Protein AF-A0A1I0WDW2-F1 (afdb_monomer_lite)

Organism: NCBI:txid1120918

Radius of gyration: 16.73 Å; chains: 1; bounding box: 44×36×56 Å

Sequence (160 aa):
MKKSNLEEHNRFEHYNLKKVFFKRSENSFQIMIQALFGNRVLTYAKEENLDNLILGWFGKKQPEFTNEKIDRSVVKIPGTKNLYLIYNKYKEEEVLEYMKSEEYLERIQGGFGEQKALAYIPGLGIKLYNRCLVCKMDENGHFLDLEEEDFELFLEYLTE

pLDDT: mean 81.37, std 15.5, range [34.72, 95.81]

Foldseek 3Di:
DPPPPVVVVPLCPVPQADEDDDDDDVQWAWKWKQAPPRHIHIYTDHPVCQQCVLVPHDDDDDPVCPPPDADWDWAAQPPDPFKIKIHGVVVQVVVVVVCVDPVVVVCVVVPDDRQAFQFARPVVRDTHSHMMMMFGADPVRRTHYDDSVNVVVRVVGGDD

Secondary structure (DSSP, 8-state):
---HHHHHHTTTGGG------PPP-TT-EEEEEE-GGG-EEEEEE-GGGHHHHHTT--SSPPGGGTT----EEEEEPTT-SSEEEEEEHHHHHHHHHHTTSHHHHHHHHTTPPP---SEEEGGGTEEE-S-EEEEEE-TTS-EEPPPHHHHHHHHTTB--

Structure (mmCIF, N/CA/C/O backbone):
data_AF-A0A1I0WDW2-F1
#
_entry.id   AF-A0A1I0WDW2-F1
#
loop_
_atom_site.group_PDB
_atom_site.id
_atom_site.type_symbol
_atom_site.label_atom_id
_atom_site.label_alt_id
_atom_site.label_comp_id
_atom_site.label_asym_id
_atom_site.label_entity_id
_atom_site.label_seq_id
_atom_site.pdbx_PDB_ins_code
_atom_site.Cartn_x
_atom_site.Cartn_y
_atom_site.Cartn_z
_atom_site.occupancy
_atom_site.B_iso_or_equiv
_atom_site.auth_seq_id
_atom_site.auth_comp_id
_atom_site.auth_asym_id
_atom_site.auth_atom_id
_atom_site.pdbx_PDB_model_num
ATOM 1 N N . MET A 1 1 ? -2.929 4.706 35.750 1.00 41.19 1 MET A N 1
ATOM 2 C CA . MET A 1 1 ? -3.206 4.393 34.329 1.00 41.19 1 MET A CA 1
ATOM 3 C C . MET A 1 1 ? -2.017 4.831 33.474 1.00 41.19 1 MET A C 1
ATOM 5 O O . MET A 1 1 ? -1.861 6.021 33.262 1.00 41.19 1 MET A O 1
ATOM 9 N N . LYS A 1 2 ? -1.129 3.900 33.089 1.00 40.69 2 LYS A N 1
ATOM 10 C CA . LYS A 1 2 ? 0.026 4.087 32.169 1.00 40.69 2 LYS A CA 1
ATOM 11 C C . LYS A 1 2 ? 0.526 2.717 31.640 1.00 40.69 2 LYS A C 1
ATOM 13 O O . LYS A 1 2 ? 1.720 2.504 31.493 1.00 40.69 2 LYS A O 1
ATOM 18 N N . LYS A 1 3 ? -0.385 1.750 31.441 1.00 34.72 3 LYS A N 1
ATOM 19 C CA . LYS A 1 3 ? -0.045 0.367 31.038 1.00 34.72 3 LYS A CA 1
ATOM 20 C C . LYS A 1 3 ? -0.390 0.017 29.581 1.00 34.72 3 LYS A C 1
ATOM 22 O O . LYS A 1 3 ? 0.192 -0.922 29.065 1.00 34.72 3 LYS A O 1
ATOM 27 N N . SER A 1 4 ? -1.248 0.781 28.896 1.00 50.19 4 SER A N 1
ATOM 28 C CA . SER A 1 4 ? -1.759 0.385 27.569 1.00 50.19 4 SER A CA 1
ATOM 29 C C . SER A 1 4 ? -0.702 0.409 26.463 1.00 50.19 4 SER A C 1
ATOM 31 O O . SER A 1 4 ? -0.666 -0.492 25.638 1.00 50.19 4 SER A O 1
ATOM 33 N N . ASN A 1 5 ? 0.211 1.385 26.470 1.00 45.69 5 ASN A N 1
ATOM 34 C CA . ASN A 1 5 ? 1.157 1.518 25.361 1.00 45.69 5 ASN A CA 1
ATOM 35 C C . ASN A 1 5 ? 2.214 0.405 25.338 1.00 45.69 5 ASN A C 1
ATOM 37 O O . ASN A 1 5 ? 2.658 0.048 24.259 1.00 45.69 5 ASN A O 1
ATOM 41 N N . LEU A 1 6 ? 2.635 -0.146 26.484 1.00 39.88 6 LEU A N 1
ATOM 42 C CA . LEU A 1 6 ? 3.729 -1.129 26.512 1.00 39.88 6 LEU A CA 1
ATOM 43 C C . LEU A 1 6 ? 3.270 -2.536 26.084 1.00 39.88 6 LEU A C 1
ATOM 45 O O . LEU A 1 6 ? 4.037 -3.260 25.462 1.00 39.88 6 LEU A O 1
ATOM 49 N N . GLU A 1 7 ? 2.023 -2.909 26.382 1.00 45.72 7 GLU A N 1
ATOM 50 C CA . GLU A 1 7 ? 1.459 -4.220 26.019 1.00 45.72 7 GLU A CA 1
ATOM 51 C C . GLU A 1 7 ? 1.025 -4.295 24.545 1.00 45.72 7 GLU A C 1
ATOM 53 O O . GLU A 1 7 ? 1.113 -5.358 23.939 1.00 45.72 7 GLU A O 1
ATOM 58 N N . GLU A 1 8 ? 0.614 -3.179 23.930 1.00 49.19 8 GLU A N 1
ATOM 59 C CA . GLU A 1 8 ? 0.404 -3.104 22.472 1.00 49.19 8 GLU A CA 1
ATOM 60 C C . GLU A 1 8 ? 1.723 -3.258 21.693 1.00 49.19 8 GLU A C 1
ATOM 62 O O . GLU A 1 8 ? 1.740 -3.832 20.608 1.00 49.19 8 GLU A O 1
ATOM 67 N N . HIS A 1 9 ? 2.845 -2.790 22.257 1.00 46.97 9 HIS A N 1
ATOM 68 C CA . HIS A 1 9 ? 4.152 -2.790 21.586 1.00 46.97 9 HIS A CA 1
ATOM 69 C C . HIS A 1 9 ? 4.763 -4.186 21.391 1.00 46.97 9 HIS A C 1
ATOM 71 O O . HIS A 1 9 ? 5.553 -4.357 20.466 1.00 46.97 9 HIS A O 1
ATOM 77 N N . ASN A 1 10 ? 4.403 -5.170 22.220 1.00 50.66 10 ASN A N 1
ATOM 78 C CA . ASN A 1 10 ? 4.963 -6.523 22.135 1.00 50.66 10 ASN A CA 1
ATOM 79 C C . ASN A 1 10 ? 4.252 -7.431 21.120 1.00 50.66 10 ASN A C 1
ATOM 81 O O . ASN A 1 10 ? 4.792 -8.482 20.786 1.00 50.66 10 ASN A O 1
ATOM 85 N N . ARG A 1 11 ? 3.060 -7.062 20.626 1.00 52.62 11 ARG A N 1
ATOM 86 C CA . ARG A 1 11 ? 2.252 -7.960 19.777 1.00 52.62 11 ARG A CA 1
ATOM 87 C C . ARG A 1 11 ? 2.853 -8.162 18.385 1.00 52.62 11 ARG A C 1
ATOM 89 O O . ARG A 1 11 ? 2.838 -9.258 17.858 1.00 52.62 11 ARG A O 1
ATOM 96 N N . PHE A 1 12 ? 3.492 -7.135 17.826 1.00 55.47 12 PHE A N 1
ATOM 97 C CA . PHE A 1 12 ? 3.920 -7.143 16.421 1.00 55.47 12 PHE A CA 1
ATOM 98 C C . PHE A 1 12 ? 5.430 -7.357 16.196 1.00 55.47 12 PHE A C 1
ATOM 100 O O . PHE A 1 12 ? 5.920 -7.166 15.080 1.00 55.47 12 PHE A O 1
ATOM 107 N N . GLU A 1 13 ? 6.206 -7.723 17.227 1.00 56.00 13 GLU A N 1
ATOM 108 C CA . GLU A 1 13 ? 7.675 -7.826 17.109 1.00 56.00 13 GLU A CA 1
ATOM 109 C C . GLU A 1 13 ? 8.142 -8.910 16.118 1.00 56.00 13 GLU A C 1
ATOM 111 O O . GLU A 1 13 ? 9.228 -8.796 15.551 1.00 56.00 13 GLU A O 1
ATOM 116 N N . HIS A 1 14 ? 7.300 -9.905 15.832 1.00 56.62 14 HIS A N 1
ATOM 117 C CA . HIS A 1 14 ? 7.607 -11.033 14.947 1.00 56.62 14 HIS A CA 1
ATOM 118 C C . HIS A 1 14 ? 7.542 -10.686 13.446 1.00 56.62 14 HIS A C 1
ATOM 120 O O . HIS A 1 14 ? 7.999 -11.466 12.613 1.00 56.62 14 HIS A O 1
ATOM 126 N N . TYR A 1 15 ? 7.032 -9.505 13.080 1.00 55.06 15 TYR A N 1
ATOM 127 C CA . TYR A 1 15 ? 6.746 -9.141 11.687 1.00 55.06 15 TYR A CA 1
ATOM 128 C C . TYR A 1 15 ? 7.834 -8.310 10.981 1.00 55.06 15 TYR A C 1
ATOM 130 O O . TYR A 1 15 ? 7.596 -7.763 9.900 1.00 55.06 15 TYR A O 1
ATOM 138 N N . ASN A 1 16 ? 9.034 -8.190 11.566 1.00 58.03 16 ASN A N 1
ATOM 139 C CA . ASN A 1 16 ? 10.147 -7.390 11.020 1.00 58.03 16 ASN A CA 1
ATOM 140 C C . ASN A 1 16 ? 9.753 -5.939 10.662 1.00 58.03 16 ASN A C 1
ATOM 142 O O . ASN A 1 16 ? 10.236 -5.351 9.691 1.00 58.03 16 ASN A O 1
ATOM 146 N N . LEU A 1 17 ? 8.865 -5.341 11.455 1.00 60.94 17 LEU A N 1
ATOM 147 C CA . LEU A 1 17 ? 8.432 -3.960 11.277 1.00 60.94 17 LEU A CA 1
ATOM 148 C C . LEU A 1 17 ? 9.536 -2.988 11.703 1.00 60.94 17 LEU A C 1
ATOM 150 O O . LEU A 1 17 ? 10.024 -3.030 12.835 1.00 60.94 17 LEU A O 1
ATOM 154 N N . LYS A 1 18 ? 9.900 -2.045 10.825 1.00 58.69 18 LYS A N 1
ATOM 155 C CA . LYS A 1 18 ? 10.721 -0.897 11.224 1.00 58.69 18 LYS A CA 1
ATOM 156 C C . LYS A 1 18 ? 9.887 -0.015 12.154 1.00 58.69 18 LYS A C 1
ATOM 158 O O . LYS A 1 18 ? 8.832 0.487 11.768 1.00 58.69 18 LYS A O 1
ATOM 163 N N . LYS A 1 19 ? 10.367 0.182 13.386 1.00 52.72 19 LYS A N 1
ATOM 164 C CA . LYS A 1 19 ? 9.678 0.998 14.396 1.00 52.72 19 LYS A CA 1
ATOM 165 C C . LYS A 1 19 ? 9.700 2.477 13.968 1.00 52.72 19 LYS A C 1
ATOM 167 O O . LYS A 1 19 ? 10.746 3.117 14.035 1.00 52.72 19 LYS A O 1
ATOM 172 N N . VAL A 1 20 ? 8.559 3.034 13.548 1.00 51.78 20 VAL A N 1
ATOM 173 C CA . VAL A 1 20 ? 8.371 4.491 13.402 1.00 51.78 20 VAL A CA 1
ATOM 174 C C . VAL A 1 20 ? 7.285 4.931 14.375 1.00 51.78 20 VAL A C 1
ATOM 176 O O . VAL A 1 20 ? 6.093 4.694 14.182 1.00 51.78 20 VAL A O 1
ATOM 179 N N . PHE A 1 21 ? 7.733 5.556 15.460 1.00 52.56 21 PHE A N 1
ATOM 180 C CA . PHE A 1 21 ? 6.914 5.893 16.615 1.00 52.56 21 PHE A CA 1
ATOM 181 C C . PHE A 1 21 ? 6.176 7.221 16.420 1.00 52.56 21 PHE A C 1
ATOM 183 O O . PHE A 1 21 ? 6.589 8.254 16.952 1.00 52.56 21 PHE A O 1
ATOM 190 N N . PHE A 1 22 ? 5.050 7.206 15.709 1.00 56.66 22 PHE A N 1
ATOM 191 C CA . PHE A 1 22 ? 4.039 8.235 15.939 1.00 56.66 22 PHE A CA 1
ATOM 192 C C . PHE A 1 22 ? 3.281 7.873 17.216 1.00 56.66 22 PHE A C 1
ATOM 194 O O . PHE A 1 22 ? 2.795 6.754 17.373 1.00 56.66 22 PHE A O 1
ATOM 201 N N . LYS A 1 23 ? 3.231 8.801 18.176 1.00 64.31 23 LYS A N 1
ATOM 202 C CA . LYS A 1 23 ? 2.425 8.613 19.386 1.00 64.31 23 LYS A CA 1
ATOM 203 C C . LYS A 1 23 ? 0.953 8.686 18.999 1.00 64.31 23 LYS A C 1
ATOM 205 O O . LYS A 1 23 ? 0.555 9.646 18.341 1.00 64.31 23 LYS A O 1
ATOM 210 N N . ARG A 1 24 ? 0.160 7.716 19.466 1.00 77.56 24 ARG A N 1
ATOM 211 C CA . ARG A 1 24 ? -1.304 7.776 19.412 1.00 77.56 24 ARG A CA 1
ATOM 212 C C . ARG A 1 24 ? -1.773 9.140 19.920 1.00 77.56 24 ARG A C 1
ATOM 214 O O . ARG A 1 24 ? -1.342 9.592 20.984 1.00 77.56 24 ARG A O 1
ATOM 221 N N . SER A 1 25 ? -2.628 9.788 19.145 1.00 78.31 25 SER A N 1
ATOM 222 C CA . SER A 1 25 ? -3.249 11.069 19.471 1.00 78.31 25 SER A CA 1
ATOM 223 C C . SER A 1 25 ? -4.766 10.956 19.354 1.00 78.31 25 SER A C 1
ATOM 225 O O . SER A 1 25 ? -5.285 9.976 18.823 1.00 78.31 25 SER A O 1
ATOM 227 N N . GLU A 1 26 ? -5.481 11.957 19.854 1.00 73.50 26 GLU A N 1
ATOM 228 C CA . GLU A 1 26 ? -6.916 12.071 19.615 1.00 73.50 26 GLU A CA 1
ATOM 229 C C . GLU A 1 26 ? -7.173 12.100 18.096 1.00 73.50 26 GLU A C 1
ATOM 231 O O . GLU A 1 26 ? -6.510 12.844 17.363 1.00 73.50 26 GLU A O 1
ATOM 236 N N . ASN A 1 27 ? -8.075 11.234 17.627 1.00 83.12 27 ASN A N 1
ATOM 237 C CA . ASN A 1 27 ? -8.440 11.038 16.215 1.00 83.12 27 ASN A CA 1
ATOM 238 C C . ASN A 1 27 ? -7.365 10.402 15.312 1.00 83.12 27 ASN A C 1
ATOM 240 O O . ASN A 1 27 ? -7.464 10.497 14.090 1.00 83.12 27 ASN A O 1
ATOM 244 N N . SER A 1 28 ? -6.336 9.756 15.874 1.00 89.75 28 SER A N 1
ATOM 245 C CA . SER A 1 28 ? -5.441 8.904 15.075 1.00 89.75 28 SER A CA 1
ATOM 246 C C . SER A 1 28 ? -5.875 7.441 15.088 1.00 89.75 28 SER A C 1
ATOM 248 O O . SER A 1 28 ? -6.327 6.957 16.125 1.00 89.75 28 SER A O 1
ATOM 250 N N . PHE A 1 29 ? -5.610 6.740 13.992 1.00 90.44 29 PHE A N 1
ATOM 251 C CA . PHE A 1 29 ? -5.851 5.310 13.797 1.00 90.44 29 PHE A CA 1
ATOM 252 C C . PHE A 1 29 ? -4.570 4.608 13.348 1.00 90.44 29 PHE A C 1
ATOM 254 O O . PHE A 1 29 ? -3.652 5.246 12.819 1.00 90.44 29 PHE A O 1
ATOM 261 N N . GLN A 1 30 ? -4.486 3.300 13.565 1.00 90.56 30 GLN A N 1
ATOM 262 C CA . GLN A 1 30 ? -3.356 2.516 13.081 1.00 90.56 30 GLN A CA 1
ATOM 263 C C . GLN A 1 30 ? -3.423 2.266 11.573 1.00 90.56 30 GLN A C 1
ATOM 265 O O . GLN A 1 30 ? -4.459 1.921 11.009 1.00 90.56 30 GLN A O 1
ATOM 270 N N . ILE A 1 31 ? -2.267 2.392 10.933 1.00 91.12 31 ILE A N 1
ATOM 271 C CA . ILE A 1 31 ? -2.034 1.984 9.555 1.00 91.12 31 ILE A CA 1
ATOM 272 C C . ILE A 1 31 ? -0.748 1.181 9.472 1.00 91.12 31 ILE A C 1
ATOM 274 O O . ILE A 1 31 ? 0.211 1.426 10.212 1.00 91.12 31 ILE A O 1
ATOM 278 N N . MET A 1 32 ? -0.688 0.289 8.497 1.00 90.38 32 MET A N 1
ATOM 279 C CA . MET A 1 32 ? 0.566 -0.289 8.055 1.00 90.38 32 MET A CA 1
ATOM 280 C C . MET A 1 32 ? 0.988 0.375 6.746 1.00 90.38 32 MET A C 1
ATOM 282 O O . MET A 1 32 ? 0.203 0.525 5.818 1.00 90.38 32 MET A O 1
ATOM 286 N N . ILE A 1 33 ? 2.249 0.766 6.665 1.00 89.62 33 ILE A N 1
ATOM 287 C CA . ILE A 1 33 ? 2.869 1.345 5.482 1.00 89.62 33 ILE A CA 1
ATOM 288 C C . ILE A 1 33 ? 3.787 0.289 4.887 1.00 89.62 33 ILE A C 1
ATOM 290 O O . ILE A 1 33 ? 4.769 -0.102 5.522 1.00 89.62 33 ILE A O 1
ATOM 294 N N . GLN A 1 34 ? 3.502 -0.123 3.658 1.00 89.44 34 GLN A N 1
ATOM 295 C CA . GLN A 1 34 ? 4.421 -0.906 2.844 1.00 89.44 34 GLN A CA 1
ATOM 296 C C . GLN A 1 34 ? 5.180 0.066 1.939 1.00 89.44 34 GLN A C 1
ATOM 298 O O . GLN A 1 34 ? 4.626 0.656 1.014 1.00 89.44 34 GLN A O 1
ATOM 303 N N . ALA A 1 35 ? 6.456 0.271 2.246 1.00 84.06 35 ALA A N 1
ATOM 304 C CA . ALA A 1 35 ? 7.356 1.165 1.532 1.00 84.06 35 ALA A CA 1
ATOM 305 C C . ALA A 1 35 ? 8.288 0.394 0.584 1.00 84.06 35 ALA A C 1
ATOM 307 O O . ALA A 1 35 ? 8.308 -0.839 0.557 1.00 84.06 35 ALA A O 1
ATOM 308 N N . LEU A 1 36 ? 9.090 1.145 -0.176 1.00 78.75 36 LEU A N 1
ATOM 309 C CA . LEU A 1 36 ? 10.107 0.600 -1.076 1.00 78.75 36 LEU A CA 1
ATOM 310 C C . LEU A 1 36 ? 11.089 -0.322 -0.331 1.00 78.75 36 LEU A C 1
ATOM 312 O O . LEU A 1 36 ? 11.364 -0.133 0.862 1.00 78.75 36 LEU A O 1
ATOM 316 N N . PHE A 1 37 ? 11.647 -1.291 -1.063 1.00 70.75 37 PHE A N 1
ATOM 317 C CA . PHE A 1 37 ? 12.610 -2.286 -0.566 1.00 70.75 37 PHE A CA 1
ATOM 318 C C . PHE A 1 37 ? 12.063 -3.199 0.543 1.00 70.75 37 PHE A C 1
ATOM 320 O O . PHE A 1 37 ? 12.802 -3.596 1.440 1.00 70.75 37 PHE A O 1
ATOM 327 N N . GLY A 1 38 ? 10.757 -3.481 0.533 1.00 68.00 38 GLY A N 1
ATOM 328 C CA . GLY A 1 38 ? 10.136 -4.378 1.513 1.00 68.00 38 GLY A CA 1
ATOM 329 C C . GLY A 1 38 ? 10.018 -3.788 2.924 1.00 68.00 38 GLY A C 1
ATOM 330 O O . GLY A 1 38 ? 9.631 -4.492 3.851 1.00 68.00 38 GLY A O 1
ATOM 331 N N . ASN A 1 39 ? 10.319 -2.498 3.111 1.00 78.44 39 ASN A N 1
ATOM 332 C CA . ASN A 1 39 ? 10.238 -1.859 4.420 1.00 78.44 39 ASN A CA 1
ATOM 333 C C . ASN A 1 39 ? 8.784 -1.712 4.863 1.00 78.44 39 ASN A C 1
ATOM 335 O O . ASN A 1 39 ? 7.992 -1.051 4.193 1.00 78.44 39 ASN A O 1
ATOM 339 N N . ARG A 1 40 ? 8.465 -2.261 6.032 1.00 82.50 40 ARG A N 1
ATOM 340 C CA . ARG A 1 40 ? 7.128 -2.198 6.622 1.00 82.50 40 ARG A CA 1
ATOM 341 C C . ARG A 1 40 ? 7.162 -1.396 7.904 1.00 82.50 40 ARG A C 1
ATOM 343 O O . ARG A 1 40 ? 8.081 -1.545 8.709 1.00 82.50 40 ARG A O 1
ATOM 350 N N . VAL A 1 41 ? 6.168 -0.542 8.081 1.00 83.25 41 VAL A N 1
ATOM 351 C CA . VAL A 1 41 ? 6.051 0.330 9.248 1.00 83.25 41 VAL A CA 1
ATOM 352 C C . VAL A 1 41 ? 4.610 0.297 9.726 1.00 83.25 41 VAL A C 1
ATOM 354 O O . VAL A 1 41 ? 3.723 0.725 8.998 1.00 83.25 41 VAL A O 1
ATOM 357 N N . LEU A 1 42 ? 4.378 -0.165 10.950 1.00 84.25 42 LEU A N 1
ATOM 358 C CA . LEU A 1 42 ? 3.103 0.036 11.637 1.00 84.25 42 LEU A CA 1
ATOM 359 C C . LEU A 1 42 ? 3.171 1.359 12.395 1.00 84.25 42 LEU A C 1
ATOM 361 O O . LEU A 1 42 ? 4.148 1.627 13.101 1.00 84.25 42 LEU A O 1
ATOM 365 N N . THR A 1 43 ? 2.167 2.210 12.220 1.00 84.81 43 THR A N 1
ATOM 366 C CA . THR A 1 43 ? 2.161 3.521 12.859 1.00 84.81 43 THR A CA 1
ATOM 367 C C . THR A 1 43 ? 0.763 4.091 13.033 1.00 84.81 43 THR A C 1
ATOM 369 O O . THR A 1 43 ? -0.200 3.567 12.485 1.00 84.81 43 THR A O 1
ATOM 372 N N . TYR A 1 44 ? 0.660 5.179 13.790 1.00 87.62 44 TYR A N 1
ATOM 373 C CA . TYR A 1 44 ? -0.575 5.939 13.927 1.00 87.62 44 TYR A CA 1
ATOM 374 C C . TYR A 1 44 ? -0.601 7.083 12.915 1.00 87.62 44 TYR A C 1
ATOM 376 O O . TYR A 1 44 ? 0.341 7.875 12.834 1.00 87.62 44 TYR A O 1
ATOM 384 N N . ALA A 1 45 ? -1.697 7.193 12.176 1.00 87.94 45 ALA A N 1
ATOM 385 C CA . ALA A 1 45 ? -1.947 8.261 11.224 1.00 87.94 45 ALA A CA 1
ATOM 386 C C . ALA A 1 45 ? -3.214 9.026 11.598 1.00 87.94 45 ALA A C 1
ATOM 388 O O . ALA A 1 45 ? -4.084 8.522 12.303 1.00 87.94 45 ALA A O 1
ATOM 389 N N . LYS A 1 46 ? -3.304 10.257 11.106 1.00 89.00 46 LYS A N 1
ATOM 390 C CA . LYS A 1 46 ? -4.570 10.982 11.021 1.00 89.00 46 LYS A CA 1
ATOM 391 C C . LYS A 1 46 ? -4.974 11.061 9.559 1.00 89.00 46 LYS A C 1
ATOM 393 O O . LYS A 1 46 ? -4.097 11.027 8.690 1.00 89.00 46 LYS A O 1
ATOM 398 N N . GLU A 1 47 ? -6.265 11.188 9.298 1.00 89.44 47 GLU A N 1
ATOM 399 C CA . GLU A 1 47 ? -6.800 11.164 7.938 1.00 89.44 47 GLU A CA 1
ATOM 400 C C . GLU A 1 47 ? -6.191 12.270 7.065 1.00 89.44 47 GLU A C 1
ATOM 402 O O . GLU A 1 47 ? -5.788 12.014 5.928 1.00 89.44 47 GLU A O 1
ATOM 407 N N . GLU A 1 48 ? -5.987 13.466 7.629 1.00 86.94 48 GLU A N 1
ATOM 408 C CA . GLU A 1 48 ? -5.381 14.602 6.928 1.00 86.94 48 GLU A CA 1
ATOM 409 C C . GLU A 1 48 ? -3.920 14.369 6.501 1.00 86.94 48 GLU A C 1
ATOM 411 O O . GLU A 1 48 ? -3.378 15.125 5.697 1.00 86.94 48 GLU A O 1
ATOM 416 N N . ASN A 1 49 ? -3.27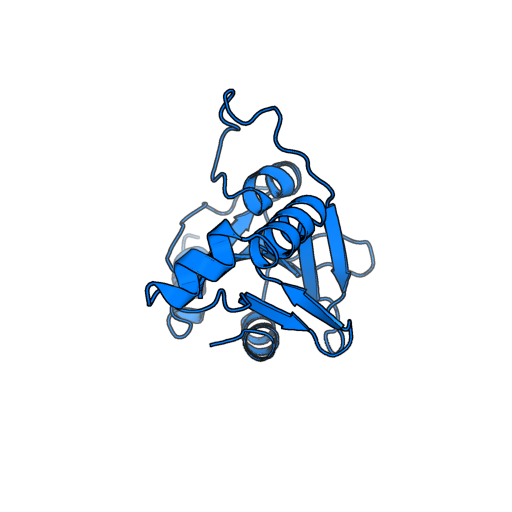0 13.322 7.022 1.00 86.44 49 ASN A N 1
ATOM 417 C CA . ASN A 1 49 ? -1.879 12.992 6.720 1.00 86.44 49 ASN A CA 1
ATOM 418 C C . ASN A 1 49 ? -1.722 11.837 5.723 1.00 86.44 49 ASN A C 1
ATOM 420 O O . ASN A 1 49 ? -0.590 11.548 5.336 1.00 86.44 49 ASN A O 1
ATOM 424 N N . LEU A 1 50 ? -2.804 11.176 5.293 1.00 88.94 50 LEU A N 1
ATOM 425 C CA . LEU A 1 50 ? -2.717 10.000 4.413 1.00 88.94 50 LEU A CA 1
ATOM 426 C C . LEU A 1 50 ? -1.966 10.296 3.113 1.00 88.94 50 LEU A C 1
ATOM 428 O O . LEU A 1 50 ? -1.092 9.533 2.717 1.00 88.94 50 LEU A O 1
ATOM 432 N N . ASP A 1 51 ? -2.233 11.444 2.503 1.00 89.06 51 ASP A N 1
ATOM 433 C CA . ASP A 1 51 ? -1.577 11.890 1.272 1.00 89.06 51 ASP A CA 1
ATOM 434 C C . ASP A 1 51 ? -0.062 12.043 1.427 1.00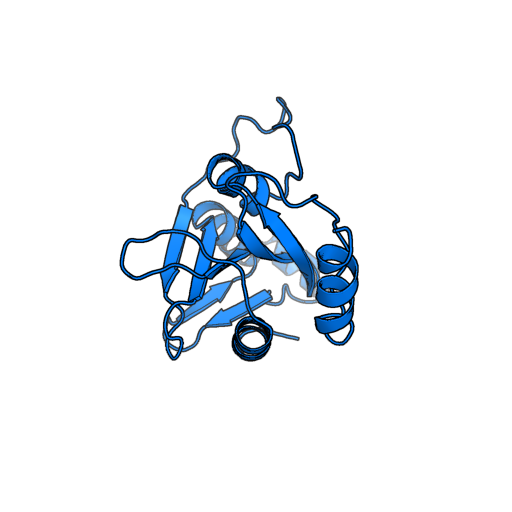 89.06 51 ASP A C 1
ATOM 436 O O . ASP A 1 51 ? 0.715 11.552 0.606 1.00 89.06 51 ASP A O 1
ATOM 440 N N . ASN A 1 52 ? 0.367 12.658 2.530 1.00 86.00 52 ASN A N 1
ATOM 441 C CA . ASN A 1 52 ? 1.782 12.783 2.863 1.00 86.00 52 ASN A CA 1
ATOM 442 C C . ASN A 1 52 ? 2.412 11.397 3.042 1.00 86.00 52 ASN A C 1
ATOM 444 O O . ASN A 1 52 ? 3.488 11.131 2.511 1.00 86.00 52 ASN A O 1
ATOM 448 N N . LEU A 1 53 ? 1.719 10.493 3.734 1.00 87.69 53 LEU A N 1
ATOM 449 C CA . LEU A 1 53 ? 2.213 9.151 4.025 1.00 87.69 53 LEU A CA 1
ATOM 450 C C . LEU A 1 53 ? 2.339 8.285 2.766 1.00 87.69 53 LEU A C 1
ATOM 452 O O . LEU A 1 53 ? 3.343 7.586 2.632 1.00 87.69 53 LEU A O 1
ATOM 456 N N . ILE A 1 54 ? 1.394 8.364 1.822 1.00 89.56 54 ILE A N 1
ATOM 457 C CA . ILE A 1 54 ? 1.470 7.653 0.531 1.00 89.56 54 ILE A CA 1
ATOM 458 C C . ILE A 1 54 ? 2.653 8.156 -0.306 1.00 89.56 54 ILE A C 1
ATOM 460 O O . ILE A 1 54 ? 3.319 7.372 -0.977 1.00 89.56 54 ILE A O 1
ATOM 464 N N . LEU A 1 55 ? 2.968 9.448 -0.222 1.00 86.44 55 LEU A N 1
ATOM 465 C CA . LEU A 1 55 ? 4.143 10.039 -0.864 1.00 86.44 55 LEU A CA 1
ATOM 466 C C . LEU A 1 55 ? 5.459 9.776 -0.097 1.00 86.44 55 LEU A C 1
ATOM 468 O O . LEU A 1 55 ? 6.536 10.092 -0.595 1.00 86.44 55 LEU A O 1
ATOM 472 N N . GLY A 1 56 ? 5.402 9.173 1.096 1.00 83.75 56 GLY A N 1
ATOM 473 C CA . GLY A 1 56 ? 6.572 8.841 1.917 1.00 83.75 56 GLY A CA 1
ATOM 474 C C . GLY A 1 56 ? 7.030 9.932 2.889 1.00 83.75 56 GLY A C 1
ATOM 475 O O . GLY A 1 56 ? 8.117 9.815 3.457 1.00 83.75 56 GLY A O 1
ATOM 476 N N . TRP A 1 57 ? 6.206 10.952 3.123 1.00 80.88 57 TRP A N 1
ATOM 477 C CA . TRP A 1 57 ? 6.479 12.056 4.041 1.00 80.88 57 TRP A CA 1
ATOM 478 C C . TRP A 1 57 ? 5.935 11.772 5.437 1.00 80.88 57 TRP A C 1
ATOM 480 O O . TRP A 1 57 ? 4.730 11.661 5.661 1.00 80.88 57 TRP A O 1
ATOM 490 N N . PHE A 1 58 ? 6.844 11.725 6.403 1.00 72.12 58 PHE A N 1
ATOM 491 C CA . PHE A 1 58 ? 6.532 11.579 7.817 1.00 72.12 58 PHE A CA 1
ATOM 492 C C . PHE A 1 58 ? 6.584 12.958 8.495 1.00 72.12 58 PHE A C 1
ATOM 494 O O . PHE A 1 58 ? 7.649 13.408 8.907 1.00 72.12 58 PHE A O 1
ATOM 501 N N . GLY A 1 59 ? 5.444 13.652 8.597 1.00 66.81 59 GLY A N 1
ATOM 502 C CA . GLY A 1 59 ? 5.337 14.945 9.292 1.00 66.81 59 GLY A CA 1
ATOM 503 C C . GLY A 1 59 ? 4.851 16.102 8.413 1.00 66.81 59 GLY A C 1
ATOM 504 O O . GLY A 1 59 ? 3.975 15.921 7.571 1.00 66.81 59 GLY A O 1
ATOM 505 N N . LYS A 1 60 ? 5.375 17.319 8.642 1.00 58.31 60 LYS A N 1
ATOM 506 C CA . LYS A 1 60 ? 4.988 18.514 7.870 1.00 58.31 60 LYS A CA 1
ATOM 507 C C . LYS A 1 60 ? 5.444 18.381 6.413 1.00 58.31 60 LYS A C 1
ATOM 509 O O . LYS A 1 60 ? 6.613 18.104 6.161 1.00 58.31 60 LYS A O 1
ATOM 514 N N . LYS A 1 61 ? 4.516 18.636 5.484 1.00 54.78 61 LYS A N 1
ATOM 515 C CA . LYS A 1 61 ? 4.747 18.699 4.033 1.00 54.78 61 LYS A CA 1
ATOM 516 C C . LYS A 1 61 ? 5.941 19.613 3.738 1.00 54.78 61 LYS A C 1
ATOM 518 O O . LYS A 1 61 ? 5.915 20.785 4.117 1.00 54.78 61 LYS A O 1
ATOM 523 N N . GLN A 1 62 ? 6.982 19.078 3.104 1.00 54.16 62 GLN A N 1
ATOM 524 C CA . GLN A 1 62 ? 8.124 19.891 2.694 1.00 54.16 62 GLN A CA 1
ATOM 525 C C . GLN A 1 62 ? 7.732 20.730 1.461 1.00 54.16 62 GLN A C 1
ATOM 527 O O . GLN A 1 62 ? 7.155 20.175 0.519 1.00 54.16 62 GLN A O 1
ATOM 532 N N . PRO A 1 63 ? 7.969 22.057 1.464 1.00 54.62 63 PRO A N 1
ATOM 533 C CA . PRO A 1 63 ? 7.537 22.961 0.395 1.00 54.62 63 PRO A CA 1
ATOM 534 C C . PRO A 1 63 ? 8.045 22.568 -0.995 1.00 54.62 63 PRO A C 1
ATOM 536 O O . PRO A 1 63 ? 7.319 22.741 -1.975 1.00 54.62 63 PRO A O 1
ATOM 539 N N . GLU A 1 64 ? 9.247 21.997 -1.090 1.00 54.34 64 GLU A N 1
ATOM 540 C CA . GLU A 1 64 ? 9.841 21.564 -2.361 1.00 54.34 64 GLU A CA 1
ATOM 541 C C . GLU A 1 64 ? 9.111 20.389 -3.051 1.00 54.34 64 GLU A C 1
ATOM 543 O O . GLU A 1 64 ? 9.305 20.178 -4.244 1.00 54.34 64 GLU A O 1
ATOM 548 N N . PHE A 1 65 ? 8.198 19.693 -2.361 1.00 53.91 65 PHE A N 1
ATOM 549 C CA . PHE A 1 65 ? 7.390 18.587 -2.913 1.00 53.91 65 PHE A CA 1
ATOM 550 C C . PHE A 1 65 ? 5.898 18.932 -3.009 1.00 53.91 65 PHE A C 1
ATOM 552 O O . PHE A 1 65 ? 5.027 18.065 -3.082 1.00 53.91 65 PHE A O 1
ATOM 559 N N . THR A 1 66 ? 5.571 20.226 -3.003 1.00 56.94 66 THR A N 1
ATOM 560 C CA . THR A 1 66 ? 4.184 20.713 -3.081 1.00 56.94 66 THR A CA 1
ATOM 561 C C . THR A 1 66 ? 3.471 20.378 -4.388 1.00 56.94 66 THR A C 1
ATOM 563 O O . THR A 1 66 ? 2.240 20.370 -4.392 1.00 56.94 66 THR A O 1
ATOM 566 N N . ASN A 1 67 ? 4.227 20.027 -5.432 1.00 68.19 67 ASN A N 1
ATOM 567 C CA . ASN A 1 67 ? 3.730 19.690 -6.766 1.00 68.19 67 ASN A CA 1
ATOM 568 C C . ASN A 1 67 ? 3.565 18.181 -7.015 1.00 68.19 67 ASN A C 1
ATOM 570 O O . ASN A 1 67 ? 3.236 17.787 -8.134 1.00 68.19 67 ASN A O 1
ATOM 574 N N . GLU A 1 68 ? 3.802 17.333 -6.010 1.00 77.50 68 GLU A N 1
ATOM 575 C CA . GLU A 1 68 ? 3.563 15.896 -6.146 1.00 77.50 68 GLU A CA 1
ATOM 576 C C . GLU A 1 68 ? 2.076 15.629 -6.397 1.00 77.50 68 GLU A C 1
ATOM 578 O O . GLU A 1 68 ? 1.214 16.022 -5.604 1.00 77.50 68 GLU A O 1
ATOM 583 N N . LYS A 1 69 ? 1.771 14.970 -7.519 1.00 85.44 69 LYS A N 1
ATOM 584 C CA . LYS A 1 69 ? 0.395 14.622 -7.872 1.00 85.44 69 LYS A CA 1
ATOM 585 C C . LYS A 1 69 ? -0.072 13.449 -7.029 1.00 85.44 69 LYS A C 1
ATOM 587 O O . LYS A 1 69 ? 0.638 12.456 -6.854 1.00 85.44 69 LYS A O 1
ATOM 592 N N . ILE A 1 70 ? -1.300 13.564 -6.543 1.00 87.56 70 ILE A N 1
ATOM 593 C CA . ILE A 1 70 ? -1.955 12.530 -5.756 1.00 87.56 70 ILE A CA 1
ATOM 594 C C . ILE A 1 70 ? -3.246 12.153 -6.459 1.00 87.56 70 ILE A C 1
ATOM 596 O O . ILE A 1 70 ? -4.160 12.967 -6.559 1.00 87.56 70 ILE A O 1
ATOM 600 N N . ASP A 1 71 ? -3.305 10.907 -6.912 1.00 92.44 71 ASP A N 1
ATOM 601 C CA . ASP A 1 71 ? -4.542 10.244 -7.304 1.00 92.44 71 ASP A CA 1
ATOM 602 C C . ASP A 1 71 ? -4.762 9.066 -6.350 1.00 92.44 71 ASP A C 1
ATOM 604 O O . ASP A 1 71 ? -4.228 7.967 -6.534 1.00 92.44 71 ASP A O 1
ATOM 608 N N . ARG A 1 72 ? -5.454 9.344 -5.240 1.00 91.81 72 ARG A N 1
ATOM 609 C CA . ARG A 1 72 ? -5.651 8.378 -4.159 1.00 91.81 72 ARG A CA 1
ATOM 610 C C . ARG A 1 72 ? -6.671 7.329 -4.593 1.00 91.81 72 ARG A C 1
ATOM 612 O O . ARG A 1 72 ? -7.856 7.617 -4.721 1.00 91.81 72 ARG A O 1
ATOM 619 N N . SER A 1 73 ? -6.220 6.088 -4.705 1.00 94.38 73 SER A N 1
ATOM 620 C CA . SER A 1 73 ? -7.089 4.925 -4.851 1.00 94.38 73 SER A CA 1
ATOM 621 C C . SER A 1 73 ? -7.256 4.226 -3.507 1.00 94.38 73 SER A C 1
ATOM 623 O O . SER A 1 73 ? -6.267 3.917 -2.844 1.00 94.38 73 SER A O 1
ATOM 625 N N . VAL A 1 74 ? -8.507 3.979 -3.113 1.00 94.62 74 VAL A N 1
ATOM 626 C CA . VAL A 1 74 ? -8.882 3.227 -1.907 1.00 94.62 74 VAL A CA 1
ATOM 627 C C . VAL A 1 74 ? -9.650 1.992 -2.353 1.00 94.62 74 VAL A C 1
ATOM 629 O O . VAL A 1 74 ? -10.703 2.113 -2.977 1.00 94.62 74 VAL A O 1
ATOM 632 N N . VAL A 1 75 ? -9.127 0.805 -2.061 1.00 94.00 75 VAL A N 1
ATOM 633 C CA . VAL A 1 75 ? -9.728 -0.461 -2.500 1.00 94.00 75 VAL A CA 1
ATOM 634 C C . VAL A 1 75 ? -9.872 -1.421 -1.330 1.00 94.00 75 VAL A C 1
ATOM 636 O O . VAL A 1 75 ? -8.943 -1.603 -0.547 1.00 94.00 75 VAL A O 1
ATOM 639 N N . LYS A 1 76 ? -11.045 -2.047 -1.208 1.00 93.88 76 LYS A N 1
ATOM 640 C CA . LYS A 1 76 ? -11.271 -3.102 -0.219 1.00 93.88 76 LYS A CA 1
ATOM 641 C C . LYS A 1 76 ? -10.491 -4.348 -0.624 1.00 93.88 76 LYS A C 1
ATOM 643 O O . LYS A 1 76 ? -10.612 -4.799 -1.761 1.00 93.88 76 LYS A O 1
ATOM 648 N N . ILE A 1 77 ? -9.737 -4.924 0.306 1.00 91.69 77 ILE A N 1
ATOM 649 C CA . ILE A 1 77 ? -8.981 -6.152 0.069 1.00 91.69 77 ILE A CA 1
ATOM 650 C C . ILE A 1 77 ? -9.965 -7.338 0.055 1.00 91.69 77 ILE A C 1
ATOM 652 O O . ILE A 1 77 ? -10.668 -7.553 1.052 1.00 91.69 77 ILE A O 1
ATOM 656 N N . PRO A 1 78 ? 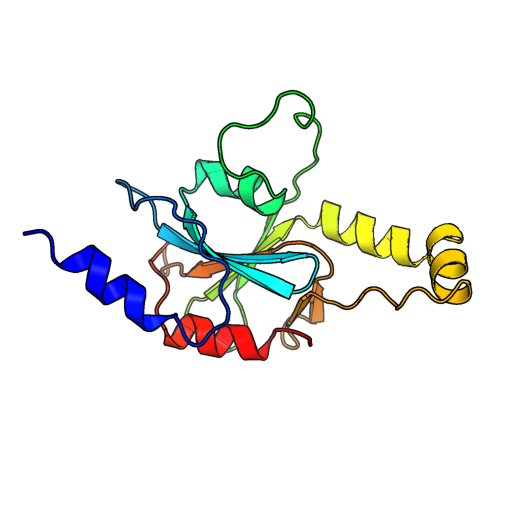-10.057 -8.108 -1.048 1.00 89.62 78 PRO A N 1
ATOM 657 C CA . PRO A 1 78 ? -10.928 -9.278 -1.129 1.00 89.62 78 PRO A CA 1
ATOM 658 C C . PRO A 1 78 ? -10.620 -10.300 -0.032 1.00 89.62 78 PRO A C 1
ATOM 660 O O . PRO A 1 78 ? -9.488 -10.416 0.418 1.00 89.62 78 PRO A O 1
ATOM 663 N N . GLY A 1 79 ? -11.637 -11.033 0.423 1.00 85.00 79 GLY A N 1
ATOM 664 C CA . GLY A 1 79 ? -11.479 -12.015 1.505 1.00 85.00 79 GLY A CA 1
ATOM 665 C C . GLY A 1 79 ? -11.362 -11.410 2.909 1.00 85.00 79 GLY A C 1
ATOM 666 O O . GLY A 1 79 ? -11.429 -12.147 3.885 1.00 85.00 79 GLY A O 1
ATOM 667 N N . THR A 1 80 ? -11.274 -10.082 3.037 1.00 88.75 80 THR A N 1
ATOM 668 C CA . THR A 1 80 ? -11.228 -9.400 4.337 1.00 88.75 80 THR A CA 1
ATOM 669 C C . THR A 1 80 ? -12.586 -8.794 4.684 1.00 88.75 80 THR A C 1
ATOM 671 O O . THR A 1 80 ? -13.335 -8.332 3.811 1.00 88.75 80 THR A O 1
ATOM 674 N N . LYS A 1 81 ? -12.922 -8.764 5.980 1.00 88.62 81 LYS A N 1
ATOM 675 C CA . LYS A 1 81 ? -14.160 -8.121 6.442 1.00 88.62 81 LYS A CA 1
ATOM 676 C C . LYS A 1 81 ? -14.139 -6.635 6.095 1.00 88.62 81 LYS A C 1
ATOM 678 O O . LYS A 1 81 ? -15.122 -6.118 5.556 1.00 88.62 81 LYS A O 1
ATOM 683 N N . ASN A 1 82 ? -13.020 -5.973 6.380 1.00 94.19 82 ASN A N 1
ATOM 684 C CA . ASN A 1 82 ? -12.934 -4.524 6.357 1.00 94.19 82 ASN A CA 1
ATOM 685 C C . ASN A 1 82 ? -11.506 -3.954 6.257 1.00 94.19 82 ASN A C 1
ATOM 687 O O . ASN A 1 82 ? -11.259 -2.854 6.755 1.00 94.19 82 ASN A O 1
ATOM 691 N N . LEU A 1 83 ? -10.588 -4.672 5.601 1.00 94.94 83 LEU A N 1
ATOM 692 C CA . LEU A 1 83 ? -9.272 -4.129 5.272 1.00 94.94 83 LEU A CA 1
ATOM 693 C C . LEU A 1 83 ? -9.279 -3.441 3.918 1.00 94.94 83 LEU A C 1
ATOM 695 O O . LEU A 1 83 ? -9.893 -3.905 2.953 1.00 94.94 83 LEU A O 1
ATOM 699 N N . TYR A 1 84 ? -8.566 -2.325 3.867 1.00 95.25 84 TYR A N 1
ATOM 700 C CA . TYR A 1 84 ? -8.481 -1.454 2.713 1.00 95.25 84 TYR A CA 1
ATOM 701 C C . TYR A 1 84 ? -7.030 -1.112 2.419 1.00 95.25 84 TYR A C 1
ATOM 703 O O . TYR A 1 84 ? -6.247 -0.792 3.316 1.00 95.25 84 TYR A O 1
ATOM 711 N N . LEU A 1 85 ? -6.706 -1.139 1.134 1.00 94.69 85 LEU A N 1
ATOM 712 C CA . LEU A 1 85 ? -5.454 -0.666 0.580 1.00 94.69 85 LEU A CA 1
ATOM 713 C C . LEU A 1 85 ? -5.653 0.757 0.055 1.00 94.69 85 LEU A C 1
ATOM 715 O O . LEU A 1 85 ? -6.581 1.020 -0.712 1.00 94.69 85 LEU A O 1
ATOM 719 N N . ILE A 1 86 ? -4.743 1.651 0.423 1.00 95.19 86 ILE A N 1
ATOM 720 C CA . ILE A 1 86 ? -4.660 3.011 -0.096 1.00 95.19 86 ILE A CA 1
ATOM 721 C C . ILE A 1 86 ? -3.330 3.178 -0.828 1.00 95.19 86 ILE A C 1
ATOM 723 O O . ILE A 1 86 ? -2.267 2.943 -0.255 1.00 95.19 86 ILE A O 1
ATOM 727 N N . TYR A 1 87 ? -3.366 3.608 -2.083 1.00 94.81 87 TYR A N 1
ATOM 728 C CA . TYR A 1 87 ? -2.165 3.855 -2.882 1.00 94.81 87 TYR A CA 1
ATOM 729 C C . TYR A 1 87 ? -2.360 5.056 -3.812 1.00 94.81 87 TYR A C 1
ATOM 731 O O . TYR A 1 87 ? -3.486 5.497 -4.049 1.00 94.81 87 TYR A O 1
ATOM 739 N N . ASN A 1 88 ? -1.258 5.610 -4.318 1.00 94.75 88 ASN A N 1
ATOM 740 C CA . ASN A 1 88 ? -1.297 6.694 -5.296 1.00 94.75 88 ASN A CA 1
ATOM 741 C C . ASN A 1 88 ? -1.172 6.101 -6.699 1.00 94.75 88 ASN A C 1
ATOM 743 O O . ASN A 1 88 ? -0.090 5.672 -7.098 1.00 94.75 88 ASN A O 1
ATOM 747 N N . LYS A 1 89 ? -2.282 6.086 -7.437 1.00 94.00 89 LYS A N 1
ATOM 748 C CA . LYS A 1 89 ? -2.361 5.513 -8.781 1.00 94.00 89 LYS A CA 1
ATOM 749 C C . LYS A 1 89 ? -1.401 6.199 -9.749 1.00 94.00 89 LYS A C 1
ATOM 751 O O . LYS A 1 89 ? -0.706 5.516 -10.489 1.00 94.00 89 LYS A O 1
ATOM 756 N N . TYR A 1 90 ? -1.282 7.522 -9.666 1.00 93.38 90 TYR A N 1
ATOM 757 C CA . TYR A 1 90 ? -0.354 8.286 -10.500 1.00 93.38 90 TYR A CA 1
ATOM 758 C C . TYR A 1 90 ? 1.103 7.834 -10.296 1.00 93.38 90 TYR A C 1
ATOM 760 O O . TYR A 1 90 ? 1.848 7.631 -11.248 1.00 93.38 90 TYR A O 1
ATOM 768 N N . LYS A 1 91 ? 1.502 7.602 -9.041 1.00 91.75 91 LYS A N 1
ATOM 769 C CA . LYS A 1 91 ? 2.850 7.124 -8.697 1.00 91.75 91 LYS A CA 1
ATOM 770 C C . LYS A 1 91 ? 3.101 5.674 -9.096 1.00 91.75 91 LYS A C 1
ATOM 772 O O . LYS A 1 91 ? 4.252 5.287 -9.279 1.00 91.75 91 LYS A O 1
ATOM 777 N N . GLU A 1 92 ? 2.049 4.875 -9.184 1.00 93.69 92 GLU A N 1
ATOM 778 C CA . GLU A 1 92 ? 2.121 3.511 -9.695 1.00 93.69 92 GLU A CA 1
ATOM 779 C C . GLU A 1 92 ? 2.319 3.515 -11.219 1.00 93.69 92 GLU A C 1
ATOM 781 O O . GLU A 1 92 ? 3.194 2.821 -11.730 1.00 93.69 92 GLU A O 1
ATOM 786 N N . GLU A 1 93 ? 1.579 4.364 -11.936 1.00 93.75 93 GLU A N 1
ATOM 787 C CA . GLU A 1 93 ? 1.731 4.569 -13.381 1.00 93.75 93 GLU A CA 1
ATOM 788 C C . GLU A 1 93 ? 3.144 5.053 -13.742 1.00 93.75 93 GLU A C 1
ATOM 790 O O . GLU A 1 93 ? 3.767 4.458 -14.619 1.00 93.75 93 GLU A O 1
ATOM 795 N N . GLU A 1 94 ? 3.700 6.029 -13.010 1.00 93.38 94 GLU A N 1
ATOM 796 C CA . GLU A 1 94 ? 5.085 6.499 -13.213 1.00 93.38 94 GLU A CA 1
ATOM 797 C C . GLU A 1 94 ? 6.111 5.358 -13.086 1.00 93.38 94 GLU A C 1
ATOM 799 O O . GLU A 1 94 ? 7.045 5.262 -13.885 1.00 93.38 94 GLU A O 1
ATOM 804 N N . VAL A 1 95 ? 5.938 4.457 -12.110 1.00 91.94 95 VAL A N 1
ATOM 805 C CA . VAL A 1 95 ? 6.837 3.302 -11.940 1.00 91.94 95 VAL A CA 1
ATOM 806 C C . VAL A 1 95 ? 6.684 2.318 -13.100 1.00 91.94 95 VAL A C 1
ATOM 808 O O . VAL A 1 95 ? 7.685 1.838 -13.632 1.00 91.94 95 VAL A O 1
ATOM 811 N N . LEU A 1 96 ? 5.455 2.039 -13.534 1.00 93.56 96 LEU A N 1
ATOM 812 C CA . LEU A 1 96 ? 5.188 1.138 -14.657 1.00 93.56 96 LEU A CA 1
ATOM 813 C C . LEU A 1 96 ? 5.697 1.690 -15.995 1.00 93.56 96 LEU A C 1
ATOM 815 O O . LEU A 1 96 ? 6.111 0.911 -16.856 1.00 93.56 96 LEU A O 1
ATOM 819 N N . GLU A 1 97 ? 5.653 3.006 -16.191 1.00 95.31 97 GLU A N 1
ATOM 820 C CA . GLU A 1 97 ? 6.243 3.681 -17.350 1.00 95.31 97 GLU A CA 1
ATOM 821 C C . GLU A 1 97 ? 7.770 3.619 -17.303 1.00 95.31 97 GLU A C 1
ATOM 823 O O . GLU A 1 97 ? 8.392 3.220 -18.289 1.00 95.31 97 GLU A O 1
ATOM 828 N N . TYR A 1 98 ? 8.374 3.904 -16.145 1.00 93.81 98 TYR A N 1
ATOM 829 C CA . TYR A 1 98 ? 9.818 3.773 -15.954 1.00 93.81 98 TYR A CA 1
ATOM 830 C C . TYR A 1 98 ? 10.307 2.351 -16.248 1.00 93.81 98 TYR A C 1
ATOM 832 O O . TYR A 1 98 ? 11.291 2.178 -16.964 1.00 93.81 98 TYR A O 1
ATOM 840 N N . MET A 1 99 ? 9.580 1.327 -15.793 1.00 92.75 99 MET A N 1
ATOM 841 C CA . MET A 1 99 ? 9.902 -0.084 -16.049 1.00 92.75 99 MET A CA 1
ATOM 842 C C . MET A 1 99 ? 9.843 -0.490 -17.535 1.00 92.75 99 MET A C 1
ATOM 844 O O . MET A 1 99 ? 10.273 -1.588 -17.886 1.00 92.75 99 MET A O 1
ATOM 848 N N . LYS A 1 100 ? 9.311 0.365 -18.416 1.00 94.25 100 LYS A N 1
ATOM 849 C CA . LYS A 1 100 ? 9.296 0.173 -19.877 1.00 94.25 100 LYS A CA 1
ATOM 850 C C . LYS A 1 100 ? 10.339 1.032 -20.601 1.00 94.25 100 LYS A C 1
ATOM 852 O O . LYS A 1 100 ? 10.451 0.930 -21.820 1.00 94.25 100 LYS A O 1
ATOM 857 N N . SER A 1 101 ? 11.052 1.897 -19.882 1.00 95.31 101 SER A N 1
ATOM 858 C CA . SER A 1 101 ? 12.034 2.816 -20.456 1.00 95.31 101 SER A CA 1
ATOM 859 C C . SER A 1 101 ? 13.337 2.106 -20.829 1.00 95.31 101 SER A C 1
ATOM 861 O O . SER A 1 101 ? 13.716 1.111 -20.207 1.00 95.31 101 SER A O 1
ATOM 863 N N . GLU A 1 102 ? 14.052 2.647 -21.818 1.00 95.12 102 GLU A N 1
ATOM 864 C CA . GLU A 1 102 ? 15.396 2.174 -22.175 1.00 95.12 102 GLU A CA 1
ATOM 865 C C . GLU A 1 102 ? 16.350 2.259 -20.978 1.00 95.12 102 GLU A C 1
ATOM 867 O O . GLU A 1 102 ? 17.074 1.306 -20.720 1.00 95.12 102 GLU A O 1
ATOM 872 N N . GLU A 1 103 ? 16.264 3.327 -20.175 1.00 93.12 103 GLU A N 1
ATOM 873 C CA . GLU A 1 103 ? 17.078 3.510 -18.964 1.00 93.12 103 GLU A CA 1
ATOM 874 C C . GLU A 1 103 ? 16.940 2.329 -17.988 1.00 93.12 103 GLU A C 1
ATOM 876 O O . GLU A 1 103 ? 17.930 1.801 -17.477 1.00 93.12 103 GLU A O 1
ATOM 881 N N . TYR A 1 104 ? 15.710 1.876 -17.739 1.00 92.62 104 TYR A N 1
ATOM 882 C CA . TYR A 1 104 ? 15.464 0.731 -16.867 1.00 92.62 104 TYR A CA 1
ATOM 883 C C . TYR A 1 104 ? 15.984 -0.581 -17.470 1.00 92.62 104 TYR A C 1
ATOM 885 O O . TYR A 1 104 ? 16.575 -1.399 -16.760 1.00 92.62 104 TYR A O 1
ATOM 893 N N . LEU A 1 105 ? 15.796 -0.781 -18.778 1.00 92.69 105 LEU A N 1
ATOM 894 C CA . LEU A 1 105 ? 16.277 -1.973 -19.479 1.00 92.69 105 LEU A CA 1
ATOM 895 C C . LEU A 1 105 ? 17.809 -2.046 -19.482 1.00 92.69 105 LEU A C 1
ATOM 897 O O . LEU A 1 105 ? 18.366 -3.100 -19.174 1.00 92.69 105 LEU A O 1
ATOM 901 N N . GLU A 1 106 ? 18.488 -0.933 -19.759 1.00 93.12 106 GLU A N 1
ATOM 902 C CA . GLU A 1 106 ? 19.947 -0.814 -19.680 1.00 93.12 106 GLU A CA 1
ATOM 903 C C . GLU A 1 106 ? 20.447 -1.077 -18.261 1.00 93.12 106 GLU A C 1
ATOM 905 O O . GLU A 1 106 ? 21.410 -1.820 -18.065 1.00 93.12 106 GLU A O 1
ATOM 910 N N . ARG A 1 107 ? 19.756 -0.533 -17.253 1.00 91.88 107 ARG A N 1
ATOM 911 C CA . ARG A 1 107 ? 20.064 -0.789 -15.847 1.00 91.88 107 ARG A CA 1
ATOM 912 C C . ARG A 1 107 ? 20.004 -2.287 -15.527 1.00 91.88 107 ARG A C 1
ATOM 914 O O . ARG A 1 107 ? 20.934 -2.798 -14.904 1.00 91.88 107 ARG A O 1
ATOM 921 N N . ILE A 1 108 ? 18.969 -3.006 -15.966 1.00 92.19 108 ILE A N 1
ATOM 922 C CA . ILE A 1 108 ? 18.885 -4.458 -15.734 1.00 92.19 108 ILE A CA 1
ATOM 923 C C . ILE A 1 108 ? 19.977 -5.217 -16.493 1.00 92.19 108 ILE A C 1
ATOM 925 O O . ILE A 1 108 ? 20.632 -6.090 -15.922 1.00 92.19 108 ILE A O 1
ATOM 929 N N . GLN A 1 109 ? 20.223 -4.868 -17.758 1.00 87.94 109 GLN A N 1
ATOM 930 C CA . GLN A 1 109 ? 21.293 -5.476 -18.559 1.00 87.94 109 GLN A CA 1
ATOM 931 C C . GLN A 1 109 ? 22.681 -5.245 -17.943 1.00 87.94 109 GLN A C 1
ATOM 933 O O . GLN A 1 109 ? 23.541 -6.122 -18.010 1.00 87.94 109 GLN A O 1
ATOM 938 N N . GLY A 1 110 ? 22.877 -4.103 -17.279 1.00 87.62 110 GLY A N 1
ATOM 939 C CA . GLY A 1 110 ? 24.060 -3.767 -16.487 1.00 87.62 110 GLY A CA 1
ATOM 940 C C . GLY A 1 110 ? 24.196 -4.542 -15.170 1.00 87.62 110 GLY A C 1
ATOM 941 O O . GLY A 1 110 ? 25.115 -4.266 -14.399 1.00 87.62 110 GLY A O 1
ATOM 942 N N . GLY A 1 111 ? 23.306 -5.500 -14.894 1.00 83.81 111 GLY A N 1
ATOM 943 C CA . GLY A 1 111 ? 23.374 -6.394 -13.737 1.00 83.81 111 GLY A CA 1
ATOM 944 C C . GLY A 1 111 ? 22.584 -5.927 -12.514 1.00 83.81 111 GLY A C 1
ATOM 945 O O . GLY A 1 111 ? 22.679 -6.558 -11.459 1.00 83.81 111 GLY A O 1
ATOM 946 N N . PHE A 1 112 ? 21.796 -4.852 -12.615 1.00 83.75 112 PHE A N 1
ATOM 947 C CA . PHE A 1 112 ? 20.833 -4.530 -11.563 1.00 83.75 112 PHE A CA 1
ATOM 948 C C . PHE A 1 112 ? 19.638 -5.492 -11.638 1.00 83.75 112 PHE A C 1
ATOM 950 O O . PHE A 1 112 ? 19.165 -5.837 -12.715 1.00 83.75 112 PHE A O 1
ATOM 957 N N . GLY A 1 113 ? 19.129 -5.933 -10.487 1.00 82.12 113 GLY A N 1
ATOM 958 C CA . GLY A 1 113 ? 17.932 -6.775 -10.445 1.00 82.12 113 GLY A CA 1
ATOM 959 C C . GLY A 1 113 ? 16.680 -6.043 -10.937 1.00 82.12 113 GLY A C 1
ATOM 960 O O . GLY A 1 113 ? 16.588 -4.817 -10.834 1.00 82.12 113 GLY A O 1
ATOM 961 N N . GLU A 1 114 ? 15.704 -6.807 -11.431 1.00 86.62 114 GLU A N 1
ATOM 962 C CA . GLU A 1 114 ? 14.388 -6.282 -11.800 1.00 86.62 114 GLU A CA 1
ATOM 963 C C . GLU A 1 114 ? 13.663 -5.672 -10.592 1.00 86.62 114 GLU A C 1
ATOM 965 O O . GLU A 1 114 ? 13.765 -6.156 -9.458 1.00 86.62 114 GLU A O 1
ATOM 970 N N . GLN A 1 115 ? 12.881 -4.622 -10.846 1.00 86.62 115 GLN A N 1
ATOM 971 C CA . GLN A 1 115 ? 11.969 -4.059 -9.864 1.00 86.62 115 GLN A CA 1
A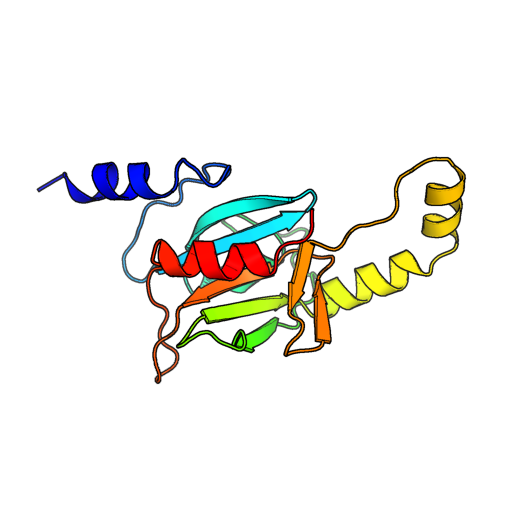TOM 972 C C . GLN A 1 115 ? 10.907 -5.105 -9.508 1.00 86.62 115 GLN A C 1
ATOM 974 O O . GLN A 1 115 ? 10.035 -5.454 -10.307 1.00 86.62 115 GLN A O 1
ATOM 979 N N . LYS A 1 116 ? 10.961 -5.583 -8.267 1.00 87.94 116 LYS A N 1
ATOM 980 C CA . LYS A 1 116 ? 9.928 -6.446 -7.703 1.00 87.94 116 LYS A CA 1
ATOM 981 C C . LYS A 1 116 ? 8.721 -5.622 -7.271 1.00 87.94 116 LYS A C 1
ATOM 983 O O . LYS A 1 116 ? 8.853 -4.469 -6.858 1.00 87.94 116 LYS A O 1
ATOM 988 N N . ALA A 1 117 ? 7.547 -6.243 -7.329 1.00 90.25 117 ALA A N 1
ATOM 989 C CA . ALA A 1 117 ? 6.391 -5.689 -6.643 1.00 90.25 117 ALA A CA 1
ATOM 990 C C . ALA A 1 117 ? 6.639 -5.654 -5.132 1.00 90.25 117 ALA A C 1
ATOM 992 O O . ALA A 1 117 ? 7.481 -6.376 -4.597 1.00 90.25 117 ALA A O 1
ATOM 993 N N . LEU A 1 118 ? 5.893 -4.792 -4.460 1.00 89.69 118 LEU A N 1
ATOM 994 C CA . LEU A 1 118 ? 5.778 -4.760 -3.012 1.00 89.69 118 LEU A CA 1
ATOM 995 C C . LEU A 1 118 ? 4.607 -5.626 -2.545 1.00 89.69 118 LEU A C 1
ATOM 997 O O . LEU A 1 118 ? 4.706 -6.265 -1.503 1.00 89.69 118 LEU A O 1
ATOM 1001 N N . ALA A 1 119 ? 3.511 -5.640 -3.308 1.00 89.81 119 ALA A N 1
ATOM 1002 C CA . ALA A 1 119 ? 2.330 -6.439 -3.017 1.00 89.81 119 ALA A CA 1
ATOM 1003 C C . ALA A 1 119 ? 1.608 -6.859 -4.303 1.00 89.81 119 ALA A C 1
ATOM 1005 O O . ALA A 1 119 ? 1.628 -6.148 -5.313 1.00 89.81 119 ALA A O 1
ATOM 1006 N N . TYR A 1 120 ? 0.921 -7.992 -4.243 1.00 91.12 120 TYR A N 1
ATOM 1007 C CA . TYR A 1 120 ? 0.003 -8.471 -5.262 1.00 91.12 120 TYR A CA 1
ATOM 1008 C C . TYR A 1 120 ? -1.315 -8.872 -4.601 1.00 91.12 120 TYR A C 1
ATOM 1010 O O . TYR A 1 120 ? -1.326 -9.697 -3.695 1.00 91.12 120 TYR A O 1
ATOM 1018 N N . ILE A 1 121 ? -2.427 -8.301 -5.066 1.00 89.62 121 ILE A N 1
ATOM 1019 C CA . ILE A 1 121 ? -3.780 -8.619 -4.596 1.00 89.62 121 ILE A CA 1
ATOM 1020 C C . ILE A 1 121 ? -4.514 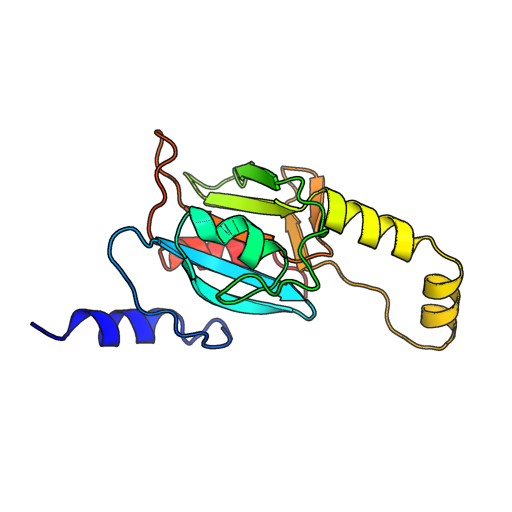-9.340 -5.736 1.00 89.62 121 ILE A C 1
ATOM 1022 O O . ILE A 1 121 ? -5.109 -8.674 -6.594 1.00 89.62 121 ILE A O 1
ATOM 1026 N N . PRO A 1 122 ? -4.495 -10.691 -5.774 1.00 84.12 122 PRO A N 1
ATOM 1027 C CA . PRO A 1 122 ? -5.003 -11.465 -6.905 1.00 84.12 122 PRO A CA 1
ATOM 1028 C C . PRO A 1 122 ? -6.467 -11.171 -7.229 1.00 84.12 122 PRO A C 1
ATOM 1030 O O . PRO A 1 122 ? -6.809 -10.963 -8.389 1.00 84.12 122 PRO A O 1
ATOM 1033 N N . GLY A 1 123 ? -7.320 -11.070 -6.202 1.00 84.81 123 GLY A N 1
ATOM 1034 C CA . GLY A 1 123 ? -8.754 -10.813 -6.372 1.00 84.81 123 GLY A CA 1
ATOM 1035 C C . GLY A 1 123 ? -9.091 -9.448 -6.986 1.00 84.81 123 GLY A C 1
ATOM 1036 O O . GLY A 1 123 ? -10.235 -9.235 -7.373 1.00 84.81 123 GLY A O 1
ATOM 1037 N N . LEU A 1 124 ? -8.115 -8.539 -7.090 1.00 86.75 124 LEU A N 1
ATOM 1038 C CA . LEU A 1 124 ? -8.255 -7.238 -7.753 1.00 86.75 124 LEU A CA 1
ATOM 1039 C C . LEU A 1 124 ? -7.389 -7.113 -9.016 1.00 86.75 124 LEU A C 1
ATOM 1041 O O . LEU A 1 124 ? -7.474 -6.103 -9.707 1.00 86.75 124 LEU A O 1
ATOM 1045 N N . GLY A 1 125 ? -6.519 -8.088 -9.302 1.00 88.31 125 GLY A N 1
ATOM 1046 C CA . GLY A 1 125 ? -5.512 -7.970 -10.359 1.00 88.31 125 GLY A CA 1
ATOM 1047 C C . GLY A 1 125 ? -4.508 -6.829 -10.137 1.00 88.31 125 GLY A C 1
ATOM 1048 O O . GLY A 1 125 ? -3.861 -6.397 -11.086 1.00 88.31 125 GLY A O 1
ATOM 1049 N N . ILE A 1 126 ? -4.376 -6.327 -8.904 1.00 89.69 126 ILE A N 1
ATOM 1050 C CA . ILE A 1 126 ? -3.500 -5.198 -8.573 1.00 89.69 126 ILE A CA 1
ATOM 1051 C C . ILE A 1 126 ? -2.125 -5.731 -8.186 1.00 89.69 126 ILE A C 1
ATOM 1053 O O . ILE A 1 126 ? -2.006 -6.526 -7.254 1.00 89.69 126 ILE A O 1
ATOM 1057 N N . LYS A 1 127 ? -1.084 -5.249 -8.865 1.00 93.12 127 LYS A N 1
ATOM 1058 C CA . LYS A 1 127 ? 0.321 -5.451 -8.502 1.00 93.12 127 LYS A CA 1
ATOM 1059 C C . LYS A 1 127 ? 0.925 -4.078 -8.225 1.00 93.12 127 LYS A C 1
ATOM 1061 O O . LYS A 1 127 ? 0.926 -3.247 -9.122 1.00 93.12 127 LYS A O 1
ATOM 1066 N N . LEU A 1 128 ? 1.361 -3.849 -6.990 1.00 92.88 128 LEU A N 1
ATOM 1067 C CA . LEU A 1 128 ? 1.892 -2.565 -6.536 1.00 92.88 128 LEU A CA 1
ATOM 1068 C C . LEU A 1 128 ? 3.408 -2.594 -6.575 1.00 92.88 128 LEU A C 1
ATOM 1070 O O . LEU A 1 128 ? 4.020 -3.468 -5.960 1.00 92.88 128 LEU A O 1
ATOM 1074 N N . TYR A 1 129 ? 4.010 -1.613 -7.224 1.00 92.62 129 TYR A N 1
ATOM 1075 C CA . TYR A 1 129 ? 5.452 -1.394 -7.238 1.00 92.62 129 TYR A CA 1
ATOM 1076 C C . TYR A 1 129 ? 5.855 -0.162 -6.421 1.00 92.62 129 TYR A C 1
ATOM 1078 O O . TYR A 1 129 ? 7.034 -0.012 -6.087 1.00 92.62 129 TYR A O 1
ATOM 1086 N N . ASN A 1 130 ? 4.888 0.684 -6.049 1.00 91.50 130 ASN A N 1
ATOM 1087 C CA . ASN A 1 130 ? 5.096 1.854 -5.204 1.00 91.50 130 ASN A CA 1
ATOM 1088 C C . ASN A 1 130 ? 4.439 1.726 -3.818 1.00 91.50 130 ASN A C 1
ATOM 1090 O O . ASN A 1 130 ? 3.680 0.798 -3.529 1.00 91.50 130 ASN A O 1
ATOM 1094 N N . ARG A 1 131 ? 4.772 2.668 -2.927 1.00 91.38 131 ARG A N 1
ATOM 1095 C CA . ARG A 1 131 ? 4.306 2.712 -1.540 1.00 91.38 131 ARG A CA 1
ATOM 1096 C C . ARG A 1 131 ? 2.782 2.641 -1.456 1.00 91.38 131 ARG A C 1
ATOM 1098 O O . ARG A 1 131 ? 2.070 3.367 -2.147 1.00 91.38 131 ARG A O 1
ATOM 1105 N N . CYS A 1 132 ? 2.300 1.847 -0.509 1.00 93.25 132 CYS A N 1
ATOM 1106 C CA . CYS A 1 132 ? 0.889 1.782 -0.158 1.00 93.25 132 CYS A CA 1
ATOM 1107 C C . CYS A 1 132 ? 0.683 1.770 1.359 1.00 93.25 132 CYS A C 1
ATOM 1109 O O . CYS A 1 132 ? 1.603 1.503 2.141 1.00 93.25 132 CYS A O 1
ATOM 1111 N N . LEU A 1 133 ? -0.538 2.102 1.762 1.00 93.81 133 LEU A N 1
ATOM 1112 C CA . LEU A 1 133 ? -1.019 2.038 3.132 1.00 93.81 133 LEU A CA 1
ATOM 1113 C C . LEU A 1 133 ? -2.089 0.956 3.228 1.00 93.81 133 LEU A C 1
ATOM 1115 O O . LEU A 1 133 ? -2.892 0.787 2.313 1.00 93.81 133 LEU A O 1
ATOM 1119 N N . VAL A 1 134 ? -2.137 0.277 4.360 1.00 94.06 134 VAL A N 1
ATOM 1120 C CA . VAL A 1 134 ? -3.199 -0.654 4.721 1.00 94.06 134 VAL A CA 1
ATOM 1121 C C . VAL A 1 134 ? -3.848 -0.151 5.993 1.00 94.06 134 VAL A C 1
ATOM 1123 O O . VAL A 1 134 ? -3.162 0.241 6.940 1.00 94.06 134 VAL A O 1
ATOM 1126 N N . CYS A 1 135 ? -5.172 -0.120 5.987 1.00 95.06 135 CYS A N 1
ATOM 1127 C CA . CYS A 1 135 ? -5.978 0.388 7.083 1.00 95.06 135 CYS A CA 1
ATOM 1128 C C . CYS A 1 135 ? -7.272 -0.414 7.213 1.00 95.06 135 CYS A C 1
ATOM 1130 O O . CYS A 1 135 ? -7.697 -1.102 6.280 1.00 95.06 135 CYS A O 1
ATOM 1132 N N . LYS A 1 136 ? -7.899 -0.299 8.379 1.00 95.50 136 LYS A N 1
ATOM 1133 C CA . LYS A 1 136 ? -9.193 -0.899 8.684 1.00 95.50 136 LYS A CA 1
ATOM 1134 C C . LYS A 1 136 ? -10.250 0.195 8.715 1.00 95.50 136 LYS A C 1
ATOM 1136 O O . LYS A 1 136 ? -10.000 1.264 9.269 1.00 95.50 136 LYS A O 1
ATOM 1141 N N . MET A 1 137 ? -11.415 -0.064 8.131 1.00 95.81 137 MET A N 1
ATOM 1142 C CA . MET A 1 137 ? -12.554 0.862 8.181 1.00 95.81 137 MET A CA 1
ATOM 1143 C C . MET A 1 137 ? -13.799 0.158 8.726 1.00 95.81 137 MET A C 1
ATOM 1145 O O . MET A 1 137 ? -13.911 -1.058 8.624 1.00 95.81 137 MET A O 1
ATOM 1149 N N . ASP A 1 138 ? -14.746 0.873 9.318 1.00 94.62 138 ASP A N 1
ATOM 1150 C CA . ASP A 1 138 ? -16.079 0.325 9.586 1.00 94.62 138 ASP A CA 1
ATOM 1151 C C . ASP A 1 138 ? -16.985 0.411 8.337 1.00 94.62 138 ASP A C 1
ATOM 1153 O O . ASP A 1 138 ? -16.561 0.813 7.251 1.00 94.62 138 ASP A O 1
ATOM 1157 N N . GLU A 1 139 ? -18.245 -0.003 8.470 1.00 92.44 139 GLU A N 1
ATOM 1158 C CA . GLU A 1 139 ? -19.240 0.072 7.389 1.00 92.44 139 GLU A CA 1
ATOM 1159 C C . GLU A 1 139 ? -19.626 1.507 6.993 1.00 92.44 139 GLU A C 1
ATOM 1161 O O . GLU A 1 139 ? -20.151 1.722 5.902 1.00 92.44 139 GLU A O 1
ATOM 1166 N N . ASN A 1 140 ? -19.331 2.482 7.854 1.00 93.31 140 ASN A N 1
ATOM 1167 C CA . ASN A 1 140 ? -19.575 3.904 7.636 1.00 93.31 140 ASN A CA 1
ATOM 1168 C C . ASN A 1 140 ? -18.333 4.626 7.080 1.00 93.31 140 ASN A C 1
ATOM 1170 O O . ASN A 1 140 ? -18.386 5.829 6.833 1.00 93.31 140 ASN A O 1
ATOM 1174 N N . GLY A 1 141 ? -17.222 3.908 6.871 1.00 90.31 141 GLY A N 1
ATOM 1175 C CA . GLY A 1 141 ? -15.960 4.463 6.384 1.00 90.31 141 GLY A CA 1
ATOM 1176 C C . GLY A 1 141 ? -15.073 5.078 7.470 1.00 90.31 141 GLY A C 1
ATOM 1177 O O . GLY A 1 141 ? -14.076 5.716 7.138 1.00 90.31 141 GLY A O 1
ATOM 1178 N N . HIS A 1 142 ? -15.385 4.895 8.756 1.00 92.44 142 HIS A N 1
ATOM 1179 C CA . HIS A 1 142 ? -14.530 5.377 9.838 1.00 92.44 142 HIS A CA 1
ATOM 1180 C C . HIS A 1 142 ? -13.308 4.486 10.005 1.00 92.44 142 HIS A C 1
ATOM 1182 O O . HIS A 1 142 ? -13.427 3.263 10.065 1.00 92.44 142 HIS A O 1
ATOM 1188 N N . PHE A 1 143 ? -12.138 5.100 10.149 1.00 93.88 143 PHE A N 1
ATOM 1189 C CA . PHE A 1 143 ? -10.907 4.366 10.394 1.00 93.88 143 PHE A CA 1
ATOM 1190 C C . PHE A 1 143 ? -10.878 3.734 11.788 1.00 93.88 143 PHE A C 1
ATOM 1192 O O . PHE A 1 143 ? -11.219 4.366 12.789 1.00 93.88 143 PHE A O 1
ATOM 1199 N N . LEU A 1 144 ? -10.414 2.489 11.837 1.00 93.00 144 LEU A N 1
ATOM 1200 C CA . LEU A 1 144 ? -10.232 1.696 13.047 1.00 93.00 144 LEU A CA 1
ATOM 1201 C C . LEU A 1 144 ? -8.750 1.356 13.234 1.00 93.00 144 LEU A C 1
ATOM 1203 O O . LEU A 1 144 ? -7.963 1.412 12.287 1.00 93.00 144 LEU A O 1
ATOM 1207 N N . ASP A 1 145 ? -8.380 0.975 14.455 1.00 90.94 145 ASP A N 1
ATOM 1208 C CA . ASP A 1 145 ? -7.065 0.387 14.704 1.00 90.94 145 ASP A CA 1
ATOM 1209 C C . ASP A 1 145 ? -6.970 -1.006 14.052 1.00 90.94 145 ASP A C 1
ATOM 1211 O O . ASP A 1 145 ? -7.970 -1.718 13.918 1.00 90.94 145 ASP A O 1
ATOM 1215 N N . LEU A 1 146 ? -5.760 -1.370 13.627 1.00 89.31 146 LEU A N 1
ATOM 1216 C CA . LEU A 1 146 ? -5.454 -2.679 13.067 1.00 89.31 146 LEU A CA 1
ATOM 1217 C C . LEU A 1 146 ? -5.284 -3.684 14.208 1.00 89.31 146 LEU A C 1
ATOM 1219 O O . LEU A 1 146 ? -4.754 -3.367 15.273 1.00 89.31 146 LEU A O 1
ATOM 1223 N N . GLU A 1 147 ? -5.718 -4.910 13.970 1.00 87.06 147 GLU A N 1
ATOM 1224 C CA . GLU A 1 147 ? -5.499 -6.047 14.858 1.00 87.06 147 GLU A CA 1
ATOM 1225 C C . GLU A 1 147 ? -4.357 -6.925 14.314 1.00 87.06 147 GLU A C 1
ATOM 1227 O O . GLU A 1 147 ? -3.839 -6.700 13.217 1.00 87.06 147 GLU A O 1
ATOM 1232 N N . GLU A 1 148 ? -3.901 -7.897 15.101 1.00 80.56 148 GLU A N 1
ATOM 1233 C CA . GLU A 1 148 ? -2.788 -8.774 14.708 1.00 80.56 148 GLU A CA 1
ATOM 1234 C C . GLU A 1 148 ? -3.165 -9.621 13.489 1.00 80.56 148 GLU A C 1
ATOM 1236 O O . GLU A 1 148 ? -2.424 -9.684 12.509 1.00 80.56 148 GLU A O 1
ATOM 1241 N N . GLU A 1 149 ? -4.391 -10.135 13.489 1.00 84.81 149 GLU A N 1
ATOM 1242 C CA . GLU A 1 149 ? -4.959 -10.936 12.410 1.00 84.81 149 GLU A CA 1
ATOM 1243 C C . GLU A 1 149 ? -5.064 -10.140 11.100 1.00 84.81 149 GLU A C 1
ATOM 1245 O O . GLU A 1 149 ? -4.905 -10.691 10.011 1.00 84.81 149 GLU A O 1
ATOM 1250 N N . ASP A 1 150 ? -5.290 -8.824 11.186 1.00 88.44 150 ASP A N 1
ATOM 1251 C CA . ASP A 1 150 ? -5.330 -7.960 10.005 1.00 88.44 150 ASP A CA 1
ATOM 1252 C C . ASP A 1 150 ? -3.964 -7.898 9.308 1.00 88.44 150 ASP A C 1
ATOM 1254 O O . ASP A 1 150 ? -3.870 -7.805 8.079 1.00 88.44 150 ASP A O 1
ATOM 1258 N N . PHE A 1 151 ? -2.896 -7.945 10.105 1.00 79.44 151 PHE A N 1
ATOM 1259 C CA . PHE A 1 151 ? -1.531 -7.932 9.615 1.00 79.44 151 PHE A CA 1
ATOM 1260 C C . PHE A 1 151 ? -1.162 -9.267 8.969 1.00 79.44 151 PHE A C 1
ATOM 1262 O O . PHE A 1 151 ? -0.620 -9.275 7.863 1.00 79.44 151 PHE A O 1
ATOM 1269 N N . GLU A 1 152 ? -1.494 -10.380 9.626 1.00 82.56 152 GLU A N 1
ATOM 1270 C CA . GLU A 1 152 ? -1.281 -11.731 9.093 1.00 82.56 152 GLU A CA 1
ATOM 1271 C C . GLU A 1 152 ? -1.954 -11.909 7.736 1.00 82.56 152 GLU A C 1
ATOM 1273 O O . GLU A 1 152 ? -1.309 -12.342 6.783 1.00 82.56 152 GLU A O 1
ATOM 1278 N N . LEU A 1 153 ? -3.207 -11.463 7.617 1.00 84.81 153 LEU A N 1
ATOM 1279 C CA . LEU A 1 153 ? -3.937 -11.485 6.353 1.00 84.81 153 LEU A CA 1
ATOM 1280 C C . LEU A 1 153 ? -3.251 -10.647 5.274 1.00 84.81 153 LEU A C 1
ATOM 1282 O O . LEU A 1 153 ? -3.224 -11.040 4.110 1.00 84.81 153 LEU A O 1
ATOM 1286 N N . PHE A 1 154 ? -2.704 -9.478 5.621 1.00 85.12 154 PHE A N 1
ATOM 1287 C CA . PHE A 1 154 ? -2.040 -8.658 4.614 1.00 85.12 154 PHE A CA 1
ATOM 1288 C C . PHE A 1 154 ? -0.694 -9.227 4.162 1.00 85.12 154 PHE A C 1
ATOM 1290 O O . PHE A 1 154 ? -0.330 -9.064 2.996 1.00 85.12 154 PHE A O 1
ATOM 1297 N N . LEU A 1 155 ? 0.038 -9.908 5.049 1.00 83.00 155 LEU A N 1
ATOM 1298 C CA . LEU A 1 155 ? 1.307 -10.548 4.698 1.00 83.00 155 LEU A CA 1
ATOM 1299 C C . LEU A 1 155 ? 1.163 -11.542 3.542 1.00 83.00 155 LEU A C 1
ATOM 1301 O O . LEU A 1 155 ? 2.088 -11.649 2.741 1.00 83.00 155 LEU A O 1
ATOM 1305 N N . GLU A 1 156 ? 0.012 -12.204 3.414 1.00 86.00 156 GLU A N 1
ATOM 1306 C CA . GLU A 1 156 ? -0.279 -13.131 2.311 1.00 86.00 156 GLU A CA 1
ATOM 1307 C C . GLU A 1 156 ? -0.244 -12.456 0.929 1.00 86.00 156 GLU A C 1
ATOM 1309 O O . GLU A 1 156 ? 0.006 -13.112 -0.082 1.00 86.00 156 GLU A O 1
ATOM 1314 N N . TYR A 1 157 ? -0.468 -11.141 0.873 1.00 87.00 157 TYR A N 1
ATOM 1315 C CA . TYR A 1 157 ? -0.437 -10.359 -0.364 1.00 87.00 157 TYR A CA 1
ATOM 1316 C C . TYR A 1 157 ? 0.932 -9.746 -0.658 1.00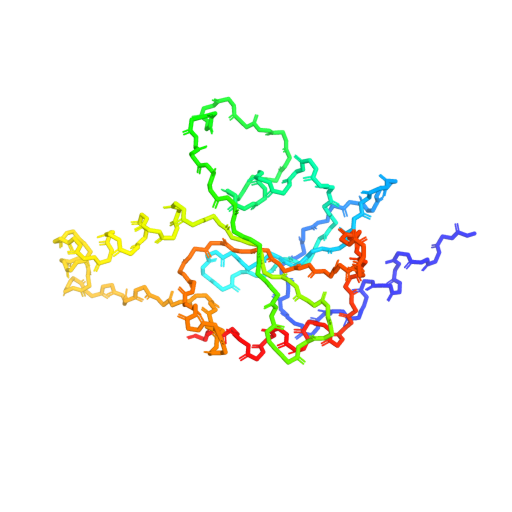 87.00 157 TYR A C 1
ATOM 1318 O O . TYR A 1 157 ? 1.116 -9.128 -1.708 1.00 87.00 157 TYR A O 1
ATOM 1326 N N . LEU A 1 158 ? 1.898 -9.862 0.251 1.00 83.94 158 LEU A N 1
ATOM 1327 C CA . LEU A 1 158 ? 3.218 -9.278 0.060 1.00 83.94 158 LEU A CA 1
ATOM 1328 C C . LEU A 1 158 ? 4.102 -10.177 -0.796 1.00 83.94 158 LEU A C 1
ATOM 1330 O O . LEU A 1 158 ? 4.083 -11.398 -0.687 1.00 83.94 158 LEU A O 1
ATOM 1334 N N . THR A 1 159 ? 4.911 -9.554 -1.645 1.00 79.00 159 THR A N 1
ATOM 1335 C CA . THR A 1 159 ? 5.864 -10.264 -2.502 1.00 79.00 159 THR A CA 1
ATOM 1336 C C . THR A 1 159 ? 7.274 -10.191 -1.909 1.00 79.00 159 THR A C 1
ATOM 1338 O O . THR A 1 159 ? 7.691 -9.130 -1.440 1.00 79.00 159 THR A O 1
ATOM 1341 N N . GLU A 1 160 ? 7.994 -11.319 -1.915 1.00 61.72 160 GLU A N 1
ATOM 1342 C CA . GLU A 1 160 ? 9.378 -11.475 -1.413 1.00 61.72 160 GLU A CA 1
ATOM 1343 C C . GLU A 1 160 ? 10.458 -11.032 -2.420 1.00 61.72 160 GLU A C 1
ATOM 1345 O O . GLU A 1 160 ? 10.328 -11.287 -3.642 1.00 61.72 160 GLU A O 1
#